Protein AF-A0A4U6WG27-F1 (afdb_monomer_lite)

InterPro domains:
  IPR046533 Domain of unknown function DUF6598 [PF20241] (4-135)

Sequence (136 aa):
MGLYRALAVSDSMYFEFHLKIKGDGDLDEDFSKGYLEHSGIRHLQQPTTQFLYNCLSTVELVYTPVPSAVEASFTVSILKGPSDFISKVTAWTSGNEENKIVLYNKEVAGYGGDGTVRGLVAVPVDEELVLRVCVF

Organism: Setaria viridis (NCBI:txid4556)

Secondary structure (DSSP, 8-state):
-----PPP-SSEEEEEEEEEE--SSS--EEEEEEEEEEETTS---S-EEEEEEETTEEEEEEE---TTEEEEEEEEE-SSS-GGGEEEEEEEETT-TTS-EEEEETTTS-S--SSEEEEEEEEETTS-EEEEEEE-

pLDDT: mean 79.49, std 11.93, range [33.84, 95.19]

Structure (mmCIF, N/CA/C/O backbone):
data_AF-A0A4U6WG27-F1
#
_entry.id   AF-A0A4U6WG27-F1
#
loop_
_atom_site.group_PDB
_atom_site.id
_atom_site.type_symbol
_atom_site.label_atom_id
_atom_site.label_alt_id
_atom_site.label_comp_id
_atom_site.label_asym_id
_atom_site.label_entity_id
_atom_site.label_seq_id
_atom_site.pdbx_PDB_ins_code
_atom_site.Cartn_x
_atom_site.Cartn_y
_atom_site.Cartn_z
_atom_site.occupancy
_atom_site.B_iso_or_equiv
_atom_site.auth_seq_id
_atom_site.auth_comp_id
_atom_site.auth_asym_id
_atom_site.auth_atom_id
_atom_site.pdbx_PDB_model_num
ATOM 1 N N . MET A 1 1 ? -17.189 9.977 -2.596 1.00 33.84 1 MET A N 1
ATOM 2 C CA . MET A 1 1 ? -16.499 9.252 -3.683 1.00 33.84 1 MET A CA 1
ATOM 3 C C . MET A 1 1 ? -15.083 9.792 -3.765 1.00 33.84 1 MET A C 1
ATOM 5 O O . MET A 1 1 ? -14.940 10.973 -4.045 1.00 33.84 1 MET A O 1
ATOM 9 N N . GLY A 1 2 ? -14.068 8.996 -3.423 1.00 37.44 2 GLY A N 1
ATOM 10 C CA . GLY A 1 2 ? -12.669 9.403 -3.588 1.00 37.44 2 GLY A CA 1
ATOM 11 C C . GLY A 1 2 ? -12.214 9.212 -5.035 1.00 37.44 2 GLY A C 1
ATOM 12 O O . GLY A 1 2 ? -12.671 8.280 -5.698 1.00 37.44 2 GLY A O 1
ATOM 13 N N . LEU A 1 3 ? -11.332 10.085 -5.532 1.00 35.91 3 LEU A N 1
ATOM 14 C CA . LEU A 1 3 ? -10.566 9.804 -6.745 1.00 35.91 3 LEU A CA 1
ATOM 15 C C . LEU A 1 3 ? -9.537 8.730 -6.403 1.00 35.91 3 LEU A C 1
ATOM 17 O O . LEU A 1 3 ? -8.463 9.016 -5.888 1.00 35.91 3 LEU A O 1
ATOM 21 N N . TYR A 1 4 ? -9.885 7.485 -6.674 1.00 47.84 4 TYR A N 1
ATOM 22 C CA . TYR A 1 4 ? -8.931 6.397 -6.651 1.00 47.84 4 TYR A CA 1
ATOM 23 C C . TYR A 1 4 ? -8.340 6.314 -8.061 1.00 47.84 4 TYR A C 1
ATOM 25 O O . TYR A 1 4 ? -9.023 5.908 -8.997 1.00 47.84 4 TYR A O 1
ATOM 33 N N . ARG A 1 5 ? -7.118 6.808 -8.237 1.00 53.84 5 ARG A N 1
ATOM 34 C CA . ARG A 1 5 ? -6.331 6.607 -9.456 1.00 53.84 5 ARG A CA 1
ATOM 35 C C . ARG A 1 5 ? -4.933 6.209 -9.028 1.00 53.84 5 ARG A C 1
ATOM 37 O O . ARG A 1 5 ? -4.376 6.850 -8.134 1.00 53.84 5 ARG A O 1
ATOM 44 N N . ALA A 1 6 ? -4.380 5.170 -9.641 1.00 59.78 6 ALA A N 1
ATOM 45 C CA . ALA A 1 6 ? -2.955 4.897 -9.505 1.00 59.78 6 ALA A CA 1
ATOM 46 C C . ALA A 1 6 ? -2.159 6.119 -10.007 1.00 59.78 6 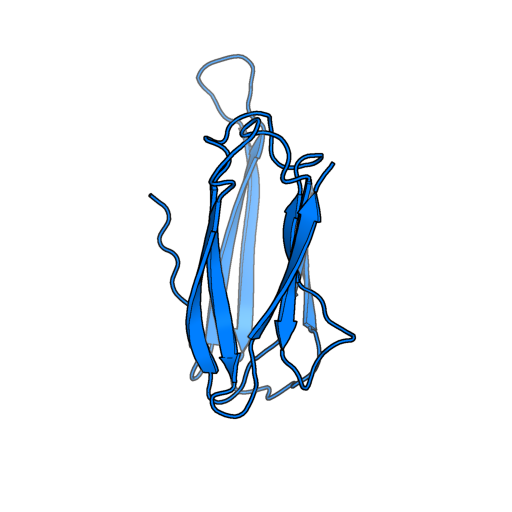ALA A C 1
ATOM 48 O O . ALA A 1 6 ? -2.492 6.724 -11.028 1.00 59.78 6 ALA A O 1
ATOM 49 N N . LEU A 1 7 ? -1.133 6.519 -9.257 1.00 70.69 7 LEU A N 1
ATOM 50 C CA . LEU A 1 7 ? -0.298 7.671 -9.585 1.00 70.69 7 LEU A CA 1
ATOM 51 C C . LEU A 1 7 ? 0.831 7.223 -10.520 1.00 70.69 7 LEU A C 1
ATOM 53 O O . LEU A 1 7 ? 1.658 6.401 -10.139 1.00 70.69 7 LEU A O 1
ATOM 57 N N . ALA A 1 8 ? 0.861 7.763 -11.739 1.00 72.69 8 ALA A N 1
ATOM 58 C CA . ALA A 1 8 ? 1.950 7.561 -12.693 1.00 72.69 8 ALA A CA 1
ATOM 59 C C . ALA A 1 8 ? 2.828 8.818 -12.745 1.00 72.69 8 ALA A C 1
ATOM 61 O O . ALA A 1 8 ? 2.310 9.931 -12.852 1.00 72.69 8 ALA A O 1
ATOM 62 N N . VAL A 1 9 ? 4.150 8.646 -12.672 1.00 73.38 9 VAL A N 1
ATOM 63 C CA . VAL A 1 9 ? 5.118 9.752 -12.617 1.00 73.38 9 VAL A CA 1
ATOM 64 C C . VAL A 1 9 ? 6.171 9.559 -13.699 1.00 73.38 9 VAL A C 1
ATOM 66 O O . VAL A 1 9 ? 6.832 8.527 -13.736 1.00 73.38 9 VAL A O 1
ATOM 69 N N . SER A 1 10 ? 6.327 10.554 -14.574 1.00 71.06 10 SER A N 1
ATOM 70 C CA . SER A 1 10 ? 7.383 10.582 -15.596 1.00 71.06 10 SER A CA 1
ATOM 71 C C . SER A 1 10 ? 8.581 11.455 -15.212 1.00 71.06 10 SER A C 1
ATOM 73 O O . SER A 1 10 ? 9.661 11.259 -15.753 1.00 71.06 10 SER A O 1
ATOM 75 N N . ASP A 1 11 ? 8.386 12.424 -14.313 1.00 77.94 11 ASP A N 1
ATOM 76 C CA . ASP A 1 11 ? 9.416 13.373 -13.875 1.00 77.94 11 ASP A CA 1
ATOM 77 C C . ASP A 1 11 ? 9.289 13.617 -12.362 1.00 77.94 11 ASP A C 1
ATOM 79 O O . ASP A 1 11 ? 9.592 12.709 -11.592 1.00 77.94 11 ASP A O 1
ATOM 83 N N . SER A 1 12 ? 8.749 14.750 -11.911 1.00 81.25 12 SER A N 1
ATOM 84 C CA . SER A 1 12 ? 8.449 14.998 -10.495 1.00 81.25 12 SER A CA 1
ATOM 85 C C . SER A 1 12 ? 6.950 14.933 -10.195 1.00 81.25 12 SER A C 1
ATOM 87 O O . SER A 1 12 ? 6.108 15.370 -10.980 1.00 81.25 12 SER A O 1
ATOM 89 N N . MET A 1 13 ? 6.614 14.409 -9.021 1.00 82.12 13 MET A N 1
ATOM 90 C CA . MET A 1 13 ? 5.287 14.432 -8.416 1.00 82.12 13 MET A CA 1
ATOM 91 C C . MET A 1 13 ? 5.361 15.149 -7.074 1.00 82.12 13 MET A C 1
ATOM 93 O O . MET A 1 13 ? 6.235 14.857 -6.266 1.00 82.12 13 MET A O 1
ATOM 97 N N . TYR A 1 14 ? 4.427 16.060 -6.822 1.00 83.25 14 TYR A N 1
ATOM 98 C CA . TYR A 1 14 ? 4.353 16.798 -5.565 1.00 83.25 14 TYR A CA 1
ATOM 99 C C . TYR A 1 14 ? 3.146 16.319 -4.765 1.00 83.25 14 TYR A C 1
ATOM 101 O O . TYR A 1 14 ? 2.012 16.377 -5.239 1.00 83.25 14 TYR A O 1
ATOM 109 N N . PHE A 1 15 ? 3.397 15.846 -3.552 1.00 80.12 15 PHE A N 1
ATOM 110 C CA . PHE A 1 15 ? 2.367 15.518 -2.579 1.00 80.12 15 PHE A CA 1
ATOM 111 C C . PHE A 1 15 ? 2.189 16.714 -1.657 1.00 80.12 15 PHE A C 1
ATOM 113 O O . PHE A 1 15 ? 3.113 17.055 -0.928 1.00 80.12 15 PHE A O 1
ATOM 120 N N . GLU A 1 16 ? 1.027 17.358 -1.697 1.00 86.69 16 GLU A N 1
ATOM 121 C CA . GLU A 1 16 ? 0.663 18.407 -0.746 1.00 86.69 16 GLU A CA 1
ATOM 122 C C . GLU A 1 16 ? -0.172 17.802 0.384 1.00 86.69 16 GLU A C 1
ATOM 124 O O . GLU A 1 16 ? -1.111 17.040 0.146 1.00 86.69 16 GLU A O 1
ATOM 129 N N . PHE A 1 17 ? 0.169 18.145 1.622 1.00 80.31 17 PHE A N 1
ATOM 130 C CA . PHE A 1 17 ? -0.533 17.682 2.811 1.00 80.31 17 PHE A CA 1
ATOM 131 C C . PHE A 1 17 ? -1.069 18.885 3.561 1.00 80.31 17 PHE A C 1
ATOM 133 O O . PHE A 1 17 ? -0.348 19.854 3.808 1.00 80.31 17 PHE A O 1
ATOM 140 N N . HIS A 1 18 ? -2.325 18.781 3.977 1.00 85.31 18 HIS A N 1
ATOM 141 C CA . HIS A 1 18 ? -2.979 19.756 4.832 1.00 85.31 18 HIS A CA 1
ATOM 142 C C . HIS A 1 18 ? -3.641 19.007 5.986 1.00 85.31 18 HIS A C 1
ATOM 144 O O . HIS A 1 18 ? -4.769 18.531 5.877 1.00 85.31 18 HIS A O 1
ATOM 150 N N . LEU A 1 19 ? -2.909 18.867 7.091 1.00 83.00 19 LEU A N 1
ATOM 151 C CA . LEU A 1 19 ? -3.444 18.316 8.329 1.00 83.00 19 LEU A CA 1
ATOM 152 C C . LEU A 1 19 ? -4.206 19.403 9.081 1.00 83.00 19 LEU A C 1
ATOM 154 O O . LEU A 1 19 ? -3.701 20.511 9.283 1.00 83.00 19 LEU A O 1
ATOM 158 N N . LYS A 1 20 ? -5.397 19.043 9.549 1.00 85.00 20 LYS A N 1
ATOM 159 C CA . LYS A 1 20 ? -6.228 19.871 10.417 1.00 85.00 20 LYS A CA 1
ATOM 160 C C . LYS A 1 20 ? -6.619 19.095 11.664 1.00 85.00 20 LYS A C 1
ATOM 162 O O . LYS A 1 20 ? -6.856 17.888 11.583 1.00 85.00 20 LYS A O 1
ATOM 167 N N . ILE A 1 21 ? -6.696 19.785 12.795 1.00 81.81 21 ILE A N 1
ATOM 168 C CA . ILE A 1 21 ? -7.319 19.253 14.005 1.00 81.81 21 ILE A CA 1
ATOM 169 C C . ILE A 1 21 ? -8.771 19.703 14.000 1.00 81.81 21 ILE A C 1
ATOM 171 O O . ILE A 1 21 ? -9.073 20.886 13.846 1.00 81.81 21 ILE A O 1
ATOM 175 N N . LYS A 1 22 ? -9.669 18.738 14.178 1.00 81.62 22 LYS A N 1
ATOM 176 C CA . LYS A 1 22 ? -11.088 19.023 14.318 1.00 81.62 22 LYS A CA 1
ATOM 177 C C . LYS A 1 22 ? -11.333 19.673 15.681 1.00 81.62 22 LYS A C 1
ATOM 179 O O . LYS A 1 22 ? -11.110 19.028 16.707 1.00 81.62 22 LYS A O 1
ATOM 184 N N . GLY A 1 23 ? -11.745 20.937 15.676 1.00 76.44 23 GLY A N 1
ATOM 185 C CA . GLY A 1 23 ? -12.127 21.674 16.879 1.00 76.44 23 GLY A CA 1
ATOM 186 C C . GLY A 1 23 ? -13.535 21.316 17.364 1.00 76.44 23 GLY A C 1
ATOM 187 O O . GLY A 1 23 ? -14.299 20.641 16.670 1.00 76.44 23 GLY A O 1
ATOM 188 N N . ASP A 1 24 ? -13.889 21.783 18.562 1.00 74.75 24 ASP A N 1
ATOM 189 C CA . ASP A 1 24 ? -15.265 21.720 19.063 1.00 74.75 24 ASP A CA 1
ATOM 190 C C . ASP A 1 24 ? -16.070 22.878 18.437 1.00 74.75 24 ASP A C 1
ATOM 192 O O . ASP A 1 24 ? -16.045 24.009 18.924 1.00 74.75 24 ASP A O 1
ATOM 196 N N . GLY A 1 25 ? -16.685 22.632 17.273 1.00 71.81 25 GLY A N 1
ATOM 197 C CA . GLY A 1 25 ? -17.447 23.623 16.497 1.00 71.81 25 GLY A CA 1
ATOM 198 C C . GLY A 1 25 ? -17.208 23.548 14.980 1.00 71.81 25 GLY A C 1
ATOM 199 O O . GLY A 1 25 ? -16.791 22.516 14.463 1.00 71.81 25 GLY A O 1
ATOM 200 N N . ASP A 1 26 ? -17.473 24.653 14.269 1.00 66.19 26 ASP A N 1
ATOM 201 C CA . ASP A 1 26 ? -17.330 24.775 12.799 1.00 66.19 26 ASP A CA 1
ATOM 202 C C . ASP A 1 26 ? -15.925 25.216 12.333 1.00 66.19 26 ASP A C 1
ATOM 204 O O . ASP A 1 26 ? -15.683 25.387 11.136 1.00 66.19 26 ASP A O 1
ATOM 208 N N . LEU A 1 27 ? -14.987 25.438 13.258 1.00 73.06 27 LEU A N 1
ATOM 209 C CA . LEU A 1 27 ? -13.635 25.898 12.942 1.00 73.06 27 LEU A CA 1
ATOM 210 C C . LEU A 1 27 ? -12.634 24.755 13.123 1.00 73.06 27 LEU A C 1
ATOM 212 O O . LEU A 1 27 ? -12.180 24.478 14.231 1.00 73.06 27 LEU A O 1
ATOM 216 N N . ASP A 1 28 ? -12.283 24.104 12.014 1.00 80.94 28 ASP A N 1
ATOM 217 C CA . ASP A 1 28 ? -11.109 23.235 11.957 1.00 80.94 28 ASP A CA 1
ATOM 218 C C . ASP A 1 28 ? -9.841 24.094 12.045 1.00 80.94 28 ASP A C 1
ATOM 220 O O . ASP A 1 28 ? -9.668 25.042 11.270 1.00 80.94 28 ASP A O 1
ATOM 224 N N . GLU A 1 29 ? -8.931 23.743 12.950 1.00 81.06 29 GLU A N 1
ATOM 225 C CA . GLU A 1 29 ? -7.648 24.430 13.078 1.00 81.06 29 GLU A CA 1
ATOM 226 C C . GLU A 1 29 ? -6.612 23.817 12.134 1.00 81.06 29 GLU A C 1
ATOM 228 O O . GLU A 1 29 ? -6.443 22.595 12.059 1.00 81.06 29 GLU A O 1
ATOM 233 N N . ASP A 1 30 ? -5.888 24.677 11.417 1.00 82.69 30 ASP A N 1
ATOM 234 C CA . ASP A 1 30 ? -4.764 24.260 10.586 1.00 82.69 30 ASP A CA 1
ATOM 235 C C . ASP A 1 30 ? -3.627 23.757 11.485 1.00 82.69 30 ASP A C 1
ATOM 237 O O . ASP A 1 30 ? -3.028 24.522 12.238 1.00 82.69 30 ASP A O 1
ATOM 241 N N . PHE A 1 31 ? -3.310 22.466 11.385 1.00 80.25 31 PHE A N 1
ATOM 242 C CA . PHE A 1 31 ? -2.274 21.835 12.201 1.00 80.25 31 PHE A CA 1
ATOM 243 C C . PHE A 1 31 ? -0.932 21.796 11.479 1.00 80.25 31 PHE A C 1
ATOM 245 O O . PHE A 1 31 ? 0.102 22.157 12.036 1.00 80.25 31 PHE A O 1
ATOM 252 N N . SER A 1 32 ? -0.938 21.378 10.215 1.00 80.12 32 SER A N 1
ATOM 253 C CA . SER A 1 32 ? 0.262 21.380 9.391 1.00 80.12 32 SER A CA 1
ATOM 254 C C . SER A 1 32 ? -0.067 21.504 7.910 1.00 80.12 32 SER A C 1
ATOM 256 O O . SER A 1 32 ? -1.036 20.922 7.420 1.00 80.12 32 SER A O 1
ATOM 258 N N . LYS A 1 33 ? 0.783 22.242 7.194 1.00 85.56 33 LYS A N 1
ATOM 259 C CA . LYS A 1 33 ? 0.824 22.270 5.735 1.00 85.56 33 LYS A CA 1
ATOM 260 C C . LYS A 1 33 ? 2.243 22.030 5.260 1.00 85.56 33 LYS A C 1
ATOM 262 O O . LYS A 1 33 ? 3.197 22.528 5.857 1.00 85.56 33 LYS A O 1
ATOM 267 N N . GLY A 1 34 ? 2.375 21.330 4.148 1.00 83.50 34 GLY A N 1
ATOM 268 C CA . GLY A 1 34 ? 3.634 21.244 3.429 1.00 83.50 34 GLY A CA 1
ATOM 269 C C . GLY A 1 34 ? 3.490 20.438 2.156 1.00 83.50 34 GLY A C 1
ATOM 270 O O . GLY A 1 34 ? 2.429 19.880 1.879 1.00 83.50 34 GLY A O 1
ATOM 271 N N . TYR A 1 35 ? 4.569 20.384 1.388 1.00 85.19 35 TYR A N 1
ATOM 272 C CA . TYR A 1 35 ? 4.640 19.583 0.179 1.00 85.19 35 TYR A CA 1
ATOM 273 C C . TYR A 1 35 ? 5.898 18.721 0.182 1.00 85.19 35 TYR A C 1
ATOM 275 O O . TYR A 1 35 ? 6.903 19.062 0.807 1.00 85.19 35 TYR A O 1
ATOM 283 N N . LEU A 1 36 ? 5.829 17.600 -0.522 1.00 83.62 36 LEU A N 1
ATOM 284 C CA . LEU A 1 36 ? 6.910 16.642 -0.672 1.00 83.62 36 LEU A CA 1
ATOM 285 C C . LEU A 1 36 ? 7.073 16.296 -2.145 1.00 83.62 36 LEU A C 1
ATOM 287 O O . LEU A 1 36 ? 6.116 15.902 -2.808 1.00 83.62 36 LEU A O 1
ATOM 291 N N . GLU A 1 37 ? 8.289 16.454 -2.652 1.00 84.31 37 GLU A N 1
ATOM 292 C CA . GLU A 1 37 ? 8.627 16.114 -4.026 1.00 84.31 37 GLU A CA 1
ATOM 293 C C . GLU A 1 37 ? 9.113 14.665 -4.118 1.00 84.31 37 GLU A C 1
ATOM 295 O O . GLU A 1 37 ? 10.091 14.261 -3.489 1.00 84.31 37 GLU A O 1
ATOM 300 N N . HIS A 1 38 ? 8.454 13.885 -4.962 1.00 78.75 38 HIS A N 1
ATOM 301 C CA . HIS A 1 38 ? 8.916 12.591 -5.421 1.00 78.75 38 HIS A CA 1
ATOM 302 C C . HIS A 1 38 ? 9.403 12.702 -6.867 1.00 78.75 38 HIS A C 1
ATOM 304 O O . HIS A 1 38 ? 8.611 12.923 -7.778 1.00 78.75 38 HIS A O 1
ATOM 310 N N . SER A 1 39 ? 10.700 12.497 -7.087 1.00 77.00 39 SER A N 1
ATOM 311 C CA . SER A 1 39 ? 11.254 12.360 -8.436 1.00 77.00 39 SER A CA 1
ATOM 312 C C . SER A 1 39 ? 11.147 10.907 -8.911 1.00 77.00 39 SER A C 1
ATOM 314 O O . SER A 1 39 ? 11.805 10.019 -8.363 1.00 77.00 39 SER A O 1
ATOM 316 N N . GLY A 1 40 ? 10.359 10.680 -9.961 1.00 69.06 40 GLY A N 1
ATOM 317 C CA . GLY A 1 40 ? 10.204 9.402 -10.660 1.00 69.06 40 GLY A CA 1
ATOM 318 C C . GLY A 1 40 ? 11.419 8.996 -11.503 1.00 69.06 40 GLY A C 1
ATOM 319 O O . GLY A 1 40 ? 11.516 7.842 -11.914 1.00 69.06 40 GLY A O 1
ATOM 320 N N . ILE A 1 41 ? 12.387 9.901 -11.707 1.00 66.19 41 ILE A N 1
ATOM 321 C CA . ILE A 1 41 ? 13.676 9.601 -12.363 1.00 66.19 41 ILE A CA 1
ATOM 322 C C . ILE A 1 41 ? 14.524 8.654 -11.492 1.00 66.19 41 ILE A C 1
ATOM 324 O O . ILE A 1 41 ? 15.368 7.905 -11.988 1.00 66.19 41 ILE A O 1
ATOM 328 N N . ARG A 1 42 ? 14.296 8.643 -10.173 1.00 61.28 42 ARG A N 1
ATOM 329 C CA . ARG A 1 42 ? 14.963 7.715 -9.256 1.00 61.28 42 ARG A CA 1
ATOM 330 C C . ARG A 1 42 ? 14.217 6.381 -9.262 1.00 61.28 42 ARG A C 1
ATOM 332 O O . ARG A 1 42 ? 13.304 6.170 -8.470 1.00 61.28 42 ARG A O 1
ATOM 339 N N . HIS A 1 43 ? 14.619 5.474 -10.151 1.00 55.97 43 HIS A N 1
ATOM 340 C CA . HIS A 1 43 ? 14.117 4.097 -10.199 1.00 55.97 43 HIS A CA 1
ATOM 341 C C . HIS A 1 43 ? 14.561 3.302 -8.962 1.00 55.97 43 HIS A C 1
ATOM 343 O O . HIS A 1 43 ? 15.525 2.539 -9.005 1.00 55.97 43 HIS A O 1
ATOM 349 N N . LEU A 1 44 ? 13.875 3.484 -7.839 1.00 62.34 44 LEU A N 1
ATOM 350 C CA . LEU A 1 44 ? 14.054 2.649 -6.660 1.00 62.34 44 LEU A CA 1
ATOM 351 C C . LEU A 1 44 ? 12.900 1.650 -6.624 1.00 62.34 44 LEU A C 1
ATOM 353 O O . LEU A 1 44 ? 11.783 2.003 -6.283 1.00 62.34 44 LEU A O 1
ATOM 357 N N . GLN A 1 45 ? 13.171 0.389 -6.963 1.00 63.44 45 GLN A N 1
ATOM 358 C CA . GLN A 1 45 ? 12.224 -0.727 -6.781 1.00 63.44 45 GLN A CA 1
ATOM 359 C C . GLN A 1 45 ? 12.022 -1.096 -5.298 1.00 63.44 45 GLN A C 1
ATOM 361 O O . GLN A 1 45 ? 11.401 -2.102 -4.976 1.00 63.44 45 GLN A O 1
ATOM 366 N N . GLN A 1 46 ? 12.590 -0.307 -4.385 1.00 70.62 46 GLN A N 1
ATOM 367 C CA . GLN A 1 46 ? 12.530 -0.539 -2.953 1.00 70.62 46 GLN A CA 1
ATOM 368 C C . GLN A 1 46 ? 11.470 0.366 -2.316 1.00 70.62 46 GLN A C 1
ATOM 370 O O . GLN A 1 46 ? 11.280 1.504 -2.769 1.00 70.62 46 GLN A O 1
ATOM 375 N N . PRO A 1 47 ? 10.821 -0.103 -1.237 1.00 76.44 47 PRO A N 1
ATOM 376 C CA . PRO A 1 47 ? 10.010 0.750 -0.386 1.00 76.44 47 PRO A CA 1
ATOM 377 C C . PRO A 1 47 ? 10.801 1.994 -0.005 1.00 76.44 47 PRO A C 1
ATOM 379 O O . PRO A 1 47 ? 11.930 1.919 0.482 1.00 76.44 47 PRO A O 1
ATOM 382 N N . THR A 1 48 ? 10.213 3.148 -0.271 1.00 79.12 48 THR A N 1
ATOM 383 C CA . THR A 1 48 ? 10.790 4.439 0.055 1.00 79.12 48 THR A CA 1
ATOM 384 C C . THR A 1 48 ? 9.958 5.069 1.153 1.00 79.12 48 THR A C 1
ATOM 386 O O . THR A 1 48 ? 8.738 5.194 1.037 1.00 79.12 48 THR A O 1
ATOM 389 N N . THR A 1 49 ? 10.649 5.499 2.201 1.00 84.38 49 THR A N 1
ATOM 390 C CA . THR A 1 49 ? 10.081 6.327 3.255 1.00 84.38 49 THR A CA 1
ATOM 391 C C . THR A 1 49 ? 10.582 7.746 3.069 1.00 84.38 49 THR A C 1
ATOM 393 O O . THR A 1 49 ? 11.790 7.981 2.995 1.00 84.38 49 THR A O 1
ATOM 396 N N . GLN A 1 50 ? 9.661 8.699 3.004 1.00 82.38 50 GLN A N 1
ATOM 397 C CA . GLN A 1 50 ? 9.989 10.113 3.064 1.00 82.38 50 GLN A CA 1
ATOM 398 C C . GLN A 1 50 ? 9.304 10.772 4.257 1.00 82.38 50 GLN A C 1
ATOM 400 O O . GLN A 1 50 ? 8.193 10.406 4.632 1.00 82.38 50 GLN A O 1
ATOM 405 N N . PHE A 1 51 ? 9.971 11.766 4.835 1.00 84.38 51 PHE A N 1
ATOM 406 C CA . PHE A 1 51 ? 9.476 12.491 5.996 1.00 84.38 51 PHE A CA 1
ATOM 407 C C . PHE A 1 51 ? 9.263 13.954 5.646 1.00 84.38 51 PHE A C 1
ATOM 409 O O . PHE A 1 51 ? 10.155 14.615 5.112 1.00 84.38 51 PHE A O 1
ATOM 416 N N . LEU A 1 52 ? 8.098 14.471 6.013 1.00 79.75 52 LEU A N 1
ATOM 417 C CA . LEU A 1 52 ? 7.833 15.896 6.042 1.00 79.75 52 LEU A CA 1
ATOM 418 C C . LEU A 1 52 ? 7.863 16.361 7.496 1.00 79.75 52 LEU A C 1
ATOM 420 O O . LEU A 1 52 ? 6.917 16.140 8.258 1.00 79.75 52 LEU A O 1
ATOM 424 N N . TYR A 1 53 ? 8.956 17.026 7.856 1.00 79.50 53 TYR A N 1
ATOM 425 C CA . TYR A 1 53 ? 9.109 17.684 9.146 1.00 79.50 53 TYR A CA 1
ATOM 426 C C . TYR A 1 53 ? 8.520 19.089 9.070 1.00 79.50 53 TYR A C 1
ATOM 428 O O . TYR A 1 53 ? 8.944 19.913 8.261 1.00 79.50 53 TYR A O 1
ATOM 436 N N . ASN A 1 54 ? 7.547 19.374 9.920 1.00 72.88 54 ASN A N 1
ATOM 437 C CA . ASN A 1 54 ? 6.985 20.707 10.099 1.00 72.88 54 ASN A CA 1
ATOM 438 C C . ASN A 1 54 ? 6.918 21.011 11.605 1.00 72.88 54 ASN A C 1
ATOM 440 O O . ASN A 1 54 ? 7.107 20.121 12.432 1.00 72.88 54 ASN A O 1
ATOM 444 N N . CYS A 1 55 ? 6.698 22.274 11.979 1.00 65.06 55 CYS A N 1
ATOM 445 C CA . CYS A 1 55 ? 6.867 22.718 13.369 1.00 65.06 55 CYS A CA 1
ATOM 446 C C . CYS A 1 55 ? 5.985 21.975 14.392 1.00 65.06 55 CYS A C 1
ATOM 448 O O . CYS A 1 55 ? 6.313 21.987 15.575 1.00 65.06 55 CYS A O 1
ATOM 450 N N . LEU A 1 56 ? 4.878 21.360 13.956 1.00 74.12 56 LEU A N 1
ATOM 451 C CA . LEU A 1 56 ? 3.866 20.760 14.834 1.00 74.12 56 LEU A CA 1
ATOM 452 C C . LEU A 1 56 ? 3.649 19.256 14.597 1.00 74.12 56 LEU A C 1
ATOM 454 O O . LEU A 1 56 ? 2.967 18.610 15.388 1.00 74.12 56 LEU A O 1
ATOM 458 N N . SER A 1 57 ? 4.221 18.670 13.541 1.00 74.50 57 SER A N 1
ATOM 459 C CA . SER A 1 57 ? 4.037 17.256 13.206 1.00 74.50 57 SER A CA 1
ATOM 460 C C . SER A 1 57 ? 5.156 16.701 12.328 1.00 74.50 57 SER A C 1
ATOM 462 O O . SER A 1 57 ? 5.897 17.422 11.660 1.00 74.50 57 SER A O 1
ATOM 464 N N . THR A 1 58 ? 5.254 15.377 12.299 1.00 83.12 58 THR A N 1
ATOM 465 C CA . THR A 1 58 ? 6.024 14.658 11.284 1.00 83.12 58 THR A CA 1
ATOM 466 C C . THR A 1 58 ? 5.056 13.786 10.508 1.00 83.12 58 THR A C 1
ATOM 468 O O . THR A 1 58 ? 4.353 12.971 11.103 1.00 83.12 58 THR A O 1
ATOM 471 N N . VAL A 1 59 ? 5.001 13.979 9.193 1.00 81.25 59 VAL A N 1
ATOM 472 C CA . VAL A 1 59 ? 4.246 13.101 8.295 1.00 81.25 59 VAL A CA 1
ATOM 473 C C . VAL A 1 59 ? 5.232 12.144 7.646 1.00 81.25 59 VAL A C 1
ATOM 475 O O . VAL A 1 59 ? 6.207 12.578 7.033 1.00 81.25 59 VAL A O 1
ATOM 478 N N . GLU A 1 60 ? 4.975 10.851 7.796 1.00 85.50 60 GLU A N 1
ATOM 479 C CA . GLU A 1 60 ? 5.716 9.787 7.128 1.00 85.50 60 GLU A CA 1
ATOM 480 C C . GLU A 1 60 ? 4.933 9.331 5.892 1.00 85.50 60 GLU A C 1
ATOM 482 O O . GLU A 1 60 ? 3.786 8.892 5.995 1.00 85.50 60 GLU A O 1
ATOM 487 N N . LEU A 1 61 ? 5.549 9.442 4.717 1.00 80.62 61 LEU A N 1
ATOM 488 C CA . LEU A 1 61 ? 5.034 8.891 3.472 1.00 80.62 61 LEU A CA 1
ATOM 489 C C . LEU A 1 61 ? 5.826 7.630 3.126 1.00 80.62 61 LEU A C 1
ATOM 491 O O . LEU A 1 61 ? 6.991 7.715 2.738 1.00 80.62 61 LEU A O 1
ATOM 495 N N . VAL A 1 62 ? 5.172 6.473 3.224 1.00 81.19 62 VAL A N 1
ATOM 496 C CA . VAL A 1 62 ? 5.726 5.175 2.815 1.00 81.19 62 VAL A CA 1
ATOM 497 C C . VAL A 1 62 ? 5.072 4.749 1.506 1.00 81.19 62 VAL A C 1
ATOM 499 O O . VAL A 1 62 ? 3.849 4.636 1.428 1.00 81.19 62 VAL A O 1
ATOM 502 N N . TYR A 1 63 ? 5.871 4.507 0.470 1.00 78.44 63 TYR A N 1
ATOM 503 C CA . TYR A 1 63 ? 5.381 4.043 -0.830 1.00 78.44 63 TYR A CA 1
ATOM 504 C C . TYR A 1 63 ? 6.398 3.125 -1.511 1.00 78.44 63 TYR A C 1
ATOM 506 O O . TYR A 1 63 ? 7.590 3.179 -1.225 1.00 78.44 63 TYR A O 1
ATOM 514 N N . THR A 1 64 ? 5.936 2.283 -2.434 1.00 79.00 64 THR A N 1
ATOM 515 C CA . THR A 1 64 ? 6.803 1.442 -3.276 1.00 79.00 64 THR A CA 1
ATOM 516 C C . THR A 1 64 ? 6.550 1.792 -4.740 1.00 79.00 64 THR A C 1
ATOM 518 O O . THR A 1 64 ? 5.409 1.657 -5.187 1.00 79.00 64 THR 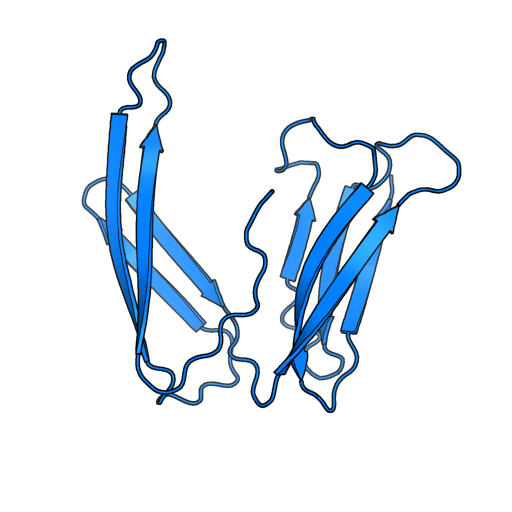A O 1
ATOM 521 N N . PRO A 1 65 ? 7.559 2.260 -5.495 1.00 79.19 65 PRO A N 1
ATOM 522 C CA . PRO A 1 65 ? 7.432 2.452 -6.935 1.00 79.19 65 PRO A CA 1
ATOM 523 C C . PRO A 1 65 ? 7.166 1.125 -7.646 1.00 79.19 65 PRO A C 1
ATOM 525 O O . PRO A 1 65 ? 7.901 0.157 -7.461 1.00 79.19 65 PRO A O 1
ATOM 528 N N . VAL A 1 66 ? 6.130 1.095 -8.483 1.00 80.75 66 VAL A N 1
ATOM 529 C CA . VAL A 1 66 ? 5.740 -0.094 -9.245 1.00 80.75 66 VAL A CA 1
ATOM 530 C C . VAL A 1 66 ? 6.004 0.177 -10.731 1.00 80.75 66 VAL A C 1
ATOM 532 O O . VAL A 1 66 ? 5.289 0.984 -11.332 1.00 80.75 66 VAL A O 1
ATOM 535 N N . PRO A 1 67 ? 7.049 -0.415 -11.337 1.00 78.56 67 PRO A N 1
ATOM 536 C CA . PRO A 1 67 ? 7.343 -0.209 -12.751 1.00 78.56 67 PRO A CA 1
ATOM 537 C C . PRO A 1 67 ? 6.271 -0.872 -13.616 1.00 78.56 67 PRO A C 1
ATOM 539 O O . PRO A 1 67 ? 5.760 -1.930 -13.262 1.00 78.56 67 PRO A O 1
ATOM 542 N N . SER A 1 68 ? 5.955 -0.260 -14.763 1.00 84.12 68 SER A N 1
ATOM 543 C CA . SER A 1 68 ? 5.009 -0.822 -15.740 1.00 84.12 68 SER A CA 1
ATOM 544 C C . SER A 1 68 ? 3.716 -1.322 -15.084 1.00 84.12 68 SER A C 1
ATOM 546 O O . SER A 1 68 ? 3.302 -2.456 -15.306 1.00 84.12 68 SER A O 1
ATOM 548 N N . ALA A 1 69 ? 3.123 -0.500 -14.215 1.00 85.62 69 ALA A N 1
ATOM 549 C CA . ALA A 1 69 ? 1.974 -0.900 -13.422 1.00 85.62 69 ALA A CA 1
ATOM 550 C C . ALA A 1 69 ? 0.651 -0.724 -14.174 1.00 85.62 69 ALA A C 1
ATOM 552 O O . ALA A 1 69 ? 0.443 0.259 -14.889 1.00 85.62 69 ALA A O 1
ATOM 553 N N . VAL A 1 70 ? -0.276 -1.641 -13.924 1.00 87.94 70 VAL A N 1
ATOM 554 C CA . VAL A 1 70 ? -1.702 -1.477 -14.195 1.00 87.94 70 VAL A CA 1
ATOM 555 C C . VAL A 1 70 ? -2.445 -1.139 -12.911 1.00 87.94 70 VAL A C 1
ATOM 557 O O . VAL A 1 70 ? -2.027 -1.469 -11.799 1.00 87.94 70 VAL A O 1
ATOM 560 N N . GLU A 1 71 ? -3.578 -0.472 -13.077 1.00 89.81 71 GLU A N 1
ATOM 561 C CA . GLU A 1 71 ? -4.513 -0.213 -11.997 1.00 89.81 71 GLU A CA 1
ATOM 562 C C . GLU A 1 71 ? -5.419 -1.441 -11.795 1.00 89.81 71 GLU A C 1
ATOM 564 O O . GLU A 1 71 ? -6.175 -1.817 -12.693 1.00 89.81 71 GLU A O 1
ATOM 569 N N . ALA A 1 72 ? -5.357 -2.062 -10.616 1.00 89.62 72 ALA A N 1
ATOM 570 C CA . ALA A 1 72 ? -6.208 -3.188 -10.246 1.00 89.62 72 ALA A CA 1
ATOM 571 C C . ALA A 1 72 ? -7.260 -2.758 -9.217 1.00 89.62 72 ALA A C 1
ATOM 573 O O . ALA A 1 72 ? -6.947 -2.415 -8.073 1.00 89.62 72 ALA A O 1
ATOM 574 N N . SER A 1 73 ? -8.529 -2.787 -9.629 1.00 90.31 73 SER A N 1
ATOM 575 C CA . SER A 1 73 ? -9.679 -2.530 -8.758 1.00 90.31 73 SER A CA 1
ATOM 576 C C . SER A 1 73 ? -10.118 -3.799 -8.049 1.00 90.31 73 SER A C 1
ATOM 578 O O . SER A 1 73 ? -10.247 -4.841 -8.693 1.00 90.31 73 SER A O 1
ATOM 580 N N . PHE A 1 74 ? -10.451 -3.708 -6.765 1.00 88.81 74 PHE A N 1
ATOM 581 C CA . PHE A 1 74 ? -11.011 -4.840 -6.036 1.00 88.81 74 PHE A CA 1
ATOM 582 C C . PHE A 1 74 ? -12.222 -4.441 -5.193 1.00 88.81 74 PHE A C 1
ATOM 584 O O . PHE A 1 74 ? -12.441 -3.281 -4.833 1.00 88.81 74 PHE A O 1
ATOM 591 N N . THR A 1 75 ? -13.035 -5.442 -4.875 1.00 91.19 75 THR A N 1
ATOM 592 C CA . THR A 1 75 ? -14.154 -5.335 -3.943 1.00 91.19 75 THR A CA 1
ATOM 593 C C . THR A 1 75 ? -14.239 -6.631 -3.149 1.00 91.19 75 THR A C 1
ATOM 595 O O . THR A 1 75 ? -14.403 -7.702 -3.727 1.00 91.19 75 THR A O 1
ATOM 598 N N . VAL A 1 76 ? -14.126 -6.532 -1.828 1.00 88.19 76 VAL A N 1
ATOM 599 C CA . VAL A 1 76 ? -14.338 -7.634 -0.887 1.00 88.19 76 VAL A CA 1
ATOM 600 C C . VAL A 1 76 ? -15.656 -7.375 -0.176 1.00 88.19 76 VAL A C 1
ATOM 602 O O . VAL A 1 76 ? -15.831 -6.316 0.417 1.00 88.19 76 VAL A O 1
ATOM 605 N N . SER A 1 77 ? -16.580 -8.327 -0.242 1.00 87.38 77 SER A N 1
ATOM 606 C CA . SER A 1 77 ? -17.874 -8.248 0.440 1.00 87.38 77 SER A CA 1
ATOM 607 C C . SER A 1 77 ? -18.233 -9.597 1.043 1.00 87.38 77 SER A C 1
ATOM 609 O O . SER A 1 77 ? -17.872 -10.648 0.505 1.00 87.38 77 SER A O 1
ATOM 611 N N . ILE A 1 78 ? -18.951 -9.566 2.160 1.00 83.50 78 ILE A N 1
ATOM 612 C CA . ILE A 1 78 ? -19.500 -10.769 2.778 1.00 83.50 78 ILE A CA 1
ATOM 613 C C . ILE A 1 78 ? -20.886 -11.009 2.197 1.00 83.50 78 ILE A C 1
ATOM 615 O O . ILE A 1 78 ? -21.825 -10.263 2.451 1.00 83.50 78 ILE A O 1
ATOM 619 N N . LEU A 1 79 ? -21.009 -12.067 1.396 1.00 84.31 79 LEU A N 1
ATOM 620 C CA . LEU A 1 79 ? -22.272 -12.410 0.736 1.00 84.31 79 LEU A CA 1
ATOM 621 C C . LEU A 1 79 ? -23.319 -12.949 1.720 1.00 84.31 79 LEU A C 1
ATOM 623 O O . LEU A 1 79 ? -24.518 -12.841 1.472 1.00 84.31 79 LEU A O 1
ATOM 627 N N . LYS A 1 80 ? -22.869 -13.581 2.812 1.00 81.12 80 LYS A N 1
ATOM 628 C CA . LYS A 1 80 ? -23.714 -14.162 3.860 1.00 81.12 80 LYS A CA 1
ATOM 629 C C . LYS A 1 80 ? -23.028 -14.032 5.212 1.00 81.12 80 LYS A C 1
ATOM 631 O O . LYS A 1 80 ? -21.887 -14.457 5.354 1.00 81.12 80 LYS A O 1
ATOM 636 N N . GLY A 1 81 ? -23.761 -13.525 6.195 1.00 73.44 81 GLY A N 1
ATOM 637 C CA . GLY A 1 81 ? -23.258 -13.277 7.543 1.00 73.44 81 GLY A CA 1
ATOM 638 C C . GLY A 1 81 ? -23.217 -11.782 7.867 1.00 73.44 81 GLY A C 1
ATOM 639 O O . GLY A 1 81 ? -23.577 -10.964 7.019 1.00 73.44 81 GLY A O 1
ATOM 640 N N . PRO A 1 82 ? -22.848 -11.420 9.101 1.00 73.75 82 PRO A N 1
ATOM 641 C CA . PRO A 1 82 ? -22.828 -10.025 9.517 1.00 73.75 82 PRO A CA 1
ATOM 642 C C . PRO A 1 82 ? -21.772 -9.220 8.749 1.00 73.75 82 PRO A C 1
ATOM 644 O O . PRO A 1 82 ? -20.688 -9.706 8.424 1.00 73.75 82 PRO A O 1
ATOM 647 N N . SER A 1 83 ? -22.116 -7.976 8.427 1.00 70.69 83 SER A N 1
ATOM 648 C CA . SER A 1 83 ? -21.316 -7.096 7.572 1.00 70.69 83 SER A CA 1
ATOM 649 C C . SER A 1 83 ? -20.001 -6.660 8.225 1.00 70.69 83 SER A C 1
ATOM 651 O O . SER A 1 83 ? -19.079 -6.229 7.550 1.00 70.69 83 SER A O 1
ATOM 653 N N . ASP A 1 84 ? -19.862 -6.785 9.537 1.00 73.88 84 ASP A N 1
ATOM 654 C CA . ASP A 1 84 ? -18.726 -6.263 10.290 1.00 73.88 84 ASP A CA 1
ATOM 655 C C . ASP A 1 84 ? -17.603 -7.292 10.529 1.00 73.88 84 ASP A C 1
ATOM 657 O O . ASP A 1 84 ? -16.704 -7.057 11.340 1.00 73.88 84 ASP A O 1
ATOM 661 N N . PHE A 1 85 ? -17.636 -8.416 9.814 1.00 82.56 85 PHE A N 1
ATOM 662 C CA . PHE A 1 85 ? -16.695 -9.528 9.975 1.00 82.56 85 PHE A CA 1
ATOM 663 C C . PHE A 1 85 ? -15.326 -9.268 9.353 1.00 82.56 85 PHE A C 1
ATOM 665 O O . PHE A 1 85 ? -14.341 -9.834 9.818 1.00 82.56 85 PHE A O 1
ATOM 672 N N . ILE A 1 86 ? -15.228 -8.427 8.317 1.00 86.81 86 ILE A N 1
ATOM 673 C CA . ILE A 1 86 ? -13.928 -8.095 7.724 1.00 86.81 86 ILE A CA 1
ATOM 674 C C . ILE A 1 86 ? -13.132 -7.291 8.753 1.00 86.81 86 ILE A C 1
ATOM 676 O O . ILE A 1 86 ? -13.524 -6.190 9.135 1.00 86.81 86 ILE A O 1
ATOM 680 N N . SER A 1 87 ? -12.005 -7.842 9.197 1.00 88.06 87 SER A N 1
ATOM 681 C CA . SER A 1 87 ? -11.127 -7.200 10.176 1.00 88.06 87 SER A CA 1
ATOM 682 C C . SER A 1 87 ? -10.022 -6.411 9.502 1.00 88.06 87 SER A C 1
ATOM 684 O O . SER A 1 87 ? -9.724 -5.277 9.879 1.00 88.06 87 SER A O 1
ATOM 686 N N . LYS A 1 88 ? -9.419 -7.012 8.476 1.00 90.94 88 LYS A N 1
ATOM 687 C CA . LYS A 1 88 ? -8.248 -6.477 7.799 1.00 90.94 88 LYS A CA 1
ATOM 688 C C . LYS A 1 88 ? -8.192 -6.986 6.368 1.00 90.94 88 LYS A C 1
ATOM 690 O O . LYS A 1 88 ? -8.407 -8.170 6.116 1.00 90.94 88 LYS A O 1
ATOM 695 N N . VAL A 1 89 ? -7.847 -6.100 5.444 1.00 91.38 89 VAL A N 1
ATOM 696 C CA . VAL A 1 89 ? -7.495 -6.466 4.071 1.00 91.38 89 VAL A CA 1
ATOM 697 C C . VAL A 1 89 ? -6.077 -5.989 3.824 1.00 91.38 89 VAL A C 1
ATOM 699 O O . VAL A 1 89 ? -5.784 -4.801 3.966 1.00 91.38 89 VAL A O 1
ATOM 702 N N . THR A 1 90 ? -5.192 -6.915 3.469 1.00 93.19 90 THR A N 1
ATOM 703 C CA . THR A 1 90 ? -3.833 -6.592 3.024 1.00 93.19 90 THR A CA 1
ATOM 704 C C . THR A 1 90 ? -3.616 -7.069 1.604 1.00 93.19 90 THR A C 1
ATOM 706 O O . THR A 1 90 ? -4.110 -8.139 1.245 1.00 93.19 90 THR A O 1
ATOM 709 N N . ALA A 1 91 ? -2.829 -6.323 0.843 1.00 92.56 91 ALA A N 1
ATOM 710 C CA . ALA A 1 91 ? -2.435 -6.679 -0.508 1.00 92.56 91 ALA A CA 1
ATOM 711 C C . ALA A 1 91 ? -0.921 -6.694 -0.667 1.00 92.56 91 ALA A C 1
ATOM 713 O O . ALA A 1 91 ? -0.209 -5.961 0.022 1.00 92.56 91 ALA A O 1
ATOM 714 N N . TRP A 1 92 ? -0.452 -7.521 -1.588 1.00 91.62 92 TRP A N 1
ATOM 715 C CA . TRP A 1 92 ? 0.911 -7.509 -2.102 1.00 91.62 92 TRP A CA 1
ATOM 716 C C . TRP A 1 92 ? 0.915 -8.076 -3.520 1.00 91.62 92 TRP A C 1
ATOM 718 O O . TRP A 1 92 ? -0.096 -8.610 -3.984 1.00 91.62 92 TRP A O 1
ATOM 728 N N . THR A 1 93 ? 2.041 -7.946 -4.207 1.00 91.12 93 THR A N 1
ATOM 729 C CA . THR A 1 93 ? 2.243 -8.539 -5.530 1.00 91.12 93 THR A CA 1
ATOM 730 C C . THR A 1 93 ? 3.093 -9.800 -5.402 1.00 91.12 93 THR A C 1
ATOM 732 O O . THR A 1 93 ? 3.850 -9.943 -4.438 1.00 91.12 93 THR A O 1
ATOM 735 N N . SER A 1 94 ? 2.948 -10.757 -6.318 1.00 91.19 94 SER A N 1
ATOM 736 C CA . SER A 1 94 ? 3.625 -12.062 -6.235 1.00 91.19 94 SER A CA 1
ATOM 737 C C . SER A 1 94 ? 5.153 -11.973 -6.122 1.00 91.19 94 SER A C 1
ATOM 739 O O . SER A 1 94 ? 5.761 -12.847 -5.508 1.00 91.19 94 SER A O 1
ATOM 741 N N . GLY A 1 95 ? 5.774 -10.925 -6.668 1.00 86.31 95 GLY A N 1
ATOM 742 C CA . GLY A 1 95 ? 7.210 -10.655 -6.564 1.00 86.31 95 GLY A CA 1
ATOM 743 C C . GLY A 1 95 ? 7.625 -9.878 -5.310 1.00 86.31 95 GLY A C 1
ATOM 744 O O . GLY A 1 95 ? 8.817 -9.664 -5.101 1.00 86.31 95 GLY A O 1
ATOM 745 N N . ASN A 1 96 ? 6.678 -9.462 -4.460 1.00 83.75 96 ASN A N 1
ATOM 746 C CA . ASN A 1 96 ? 6.928 -8.538 -3.354 1.00 83.75 96 ASN A CA 1
ATOM 747 C C . ASN A 1 96 ? 6.166 -8.904 -2.066 1.00 83.75 96 ASN A C 1
ATOM 749 O O . ASN A 1 96 ? 5.457 -8.083 -1.479 1.00 83.75 96 ASN A O 1
ATOM 753 N N . GLU A 1 97 ? 6.298 -10.152 -1.603 1.00 86.38 97 GLU A N 1
ATOM 754 C CA . GLU A 1 97 ? 5.606 -10.602 -0.388 1.00 86.38 97 GLU A CA 1
ATOM 755 C C . GLU A 1 97 ? 6.054 -9.847 0.877 1.00 86.38 97 GLU A C 1
ATOM 757 O O . GLU A 1 97 ? 5.262 -9.680 1.802 1.00 86.38 97 GLU A O 1
ATOM 762 N N . GLU A 1 98 ? 7.290 -9.359 0.939 1.00 85.44 98 GLU A N 1
ATOM 763 C CA . GLU A 1 98 ? 7.804 -8.680 2.135 1.00 85.44 98 GLU A CA 1
ATOM 764 C C . GLU A 1 98 ? 7.141 -7.311 2.375 1.00 85.44 98 GLU A C 1
ATOM 766 O O . GLU A 1 98 ? 7.023 -6.879 3.522 1.00 85.44 98 GLU A O 1
ATOM 771 N N . ASN A 1 99 ? 6.615 -6.663 1.328 1.00 82.44 99 ASN A N 1
ATOM 772 C CA . ASN A 1 99 ? 6.065 -5.307 1.400 1.00 82.44 99 ASN A CA 1
ATOM 773 C C . ASN A 1 99 ? 4.541 -5.291 1.244 1.0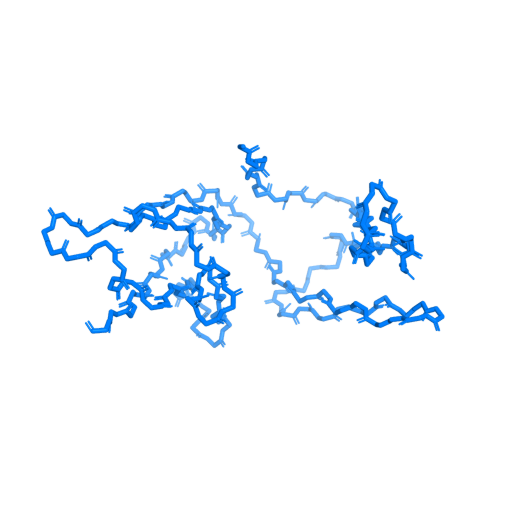0 82.44 99 ASN A C 1
ATOM 775 O O . ASN A 1 99 ? 3.981 -4.832 0.248 1.00 82.44 99 ASN A O 1
ATOM 779 N N . LYS A 1 100 ? 3.855 -5.797 2.272 1.00 88.38 100 LYS A N 1
ATOM 780 C CA . LYS A 1 100 ? 2.387 -5.868 2.319 1.00 88.38 100 LYS A CA 1
ATOM 781 C C . LYS A 1 100 ? 1.788 -4.502 2.650 1.00 88.38 100 LYS A C 1
ATOM 783 O O . LYS A 1 100 ? 2.121 -3.897 3.666 1.00 88.38 100 LYS A O 1
ATOM 788 N N . ILE A 1 101 ? 0.823 -4.062 1.850 1.00 86.75 101 ILE A N 1
ATOM 789 C CA . ILE A 1 101 ? 0.061 -2.834 2.087 1.00 86.75 101 ILE A CA 1
ATOM 790 C C . ILE A 1 101 ? -1.221 -3.186 2.836 1.00 86.75 101 ILE A C 1
ATOM 792 O O . ILE A 1 101 ? -1.951 -4.103 2.454 1.00 86.75 101 ILE A O 1
ATOM 796 N N . VAL A 1 102 ? -1.520 -2.450 3.906 1.00 89.38 102 VAL A N 1
ATOM 797 C CA . VAL A 1 102 ? -2.803 -2.548 4.612 1.00 89.38 102 VAL A CA 1
ATOM 798 C C . VAL A 1 102 ? -3.810 -1.641 3.912 1.00 89.38 102 VAL A C 1
ATOM 800 O O . VAL A 1 102 ? -3.702 -0.423 3.976 1.00 89.38 102 VAL A O 1
ATOM 803 N N . LEU A 1 103 ? -4.792 -2.241 3.245 1.00 88.06 103 LEU A N 1
ATOM 804 C CA . LEU A 1 103 ? -5.832 -1.527 2.498 1.00 88.06 103 LEU A CA 1
ATOM 805 C C . LEU A 1 103 ? -7.052 -1.209 3.362 1.00 88.06 103 LEU A C 1
ATOM 807 O O . LEU A 1 103 ? -7.788 -0.265 3.095 1.00 88.06 103 LEU A O 1
ATOM 811 N N . TYR A 1 104 ? -7.269 -2.016 4.397 1.00 88.19 104 TYR A N 1
ATOM 812 C CA . TYR A 1 104 ? -8.326 -1.823 5.376 1.00 88.19 104 TYR A CA 1
ATOM 813 C C . TYR A 1 104 ? -7.917 -2.438 6.712 1.00 88.19 104 TYR A C 1
ATOM 815 O O . TYR A 1 104 ? -7.347 -3.531 6.739 1.00 88.19 104 TYR A O 1
ATOM 823 N N . ASN A 1 105 ? -8.233 -1.753 7.810 1.00 88.19 105 ASN A N 1
ATOM 824 C CA . ASN A 1 105 ? -8.112 -2.264 9.171 1.00 88.19 105 ASN A CA 1
ATOM 825 C C . ASN A 1 105 ? -9.241 -1.677 10.032 1.00 88.19 105 ASN A C 1
ATOM 827 O O . ASN A 1 105 ? -9.274 -0.464 10.233 1.00 88.19 105 ASN A O 1
ATOM 831 N N . LYS A 1 106 ? -10.133 -2.530 10.550 1.00 83.88 106 LYS A N 1
ATOM 832 C CA . LYS A 1 106 ? -11.296 -2.149 11.372 1.00 83.88 106 LYS A CA 1
ATOM 833 C C . LYS A 1 106 ? -10.908 -1.419 12.664 1.00 83.88 106 LYS A C 1
ATOM 835 O O . LYS A 1 106 ? -11.679 -0.599 13.140 1.00 83.88 106 LYS A O 1
ATOM 840 N N . GLU A 1 107 ? -9.729 -1.682 13.228 1.00 83.00 107 GLU A N 1
ATOM 841 C CA . GLU A 1 107 ? -9.273 -1.015 14.462 1.00 83.00 107 GLU A CA 1
ATOM 842 C C . GLU A 1 107 ? -8.965 0.473 14.249 1.00 83.00 107 GLU A C 1
ATOM 844 O O . GLU A 1 107 ? -9.039 1.265 15.184 1.00 83.00 107 GLU A O 1
ATOM 849 N N . VAL A 1 108 ? -8.623 0.849 13.012 1.00 77.00 108 VAL A N 1
ATOM 850 C CA . VAL A 1 108 ? -8.206 2.209 12.637 1.00 77.00 108 VAL A CA 1
ATOM 851 C C . VAL A 1 108 ? -9.289 2.913 11.820 1.00 77.00 108 VAL A C 1
ATOM 853 O O . VAL A 1 108 ? -9.509 4.114 11.965 1.00 77.00 108 VAL A O 1
ATOM 856 N N . ALA A 1 109 ? -9.987 2.172 10.959 1.00 66.12 109 ALA A N 1
ATOM 857 C CA . ALA A 1 109 ? -11.130 2.667 10.214 1.00 66.12 109 ALA A CA 1
ATOM 858 C C . ALA A 1 109 ? -12.312 2.804 11.180 1.00 66.12 109 ALA A C 1
ATOM 860 O O . ALA A 1 109 ? -12.940 1.809 11.536 1.00 66.12 109 ALA A O 1
ATOM 861 N N . GLY A 1 110 ? -12.593 4.034 11.622 1.00 57.25 110 GLY A N 1
ATOM 862 C CA . GLY A 1 110 ? -13.745 4.339 12.470 1.00 57.25 110 GLY A CA 1
ATOM 863 C C . GLY A 1 110 ? -15.020 3.639 11.983 1.00 57.25 110 GLY A C 1
ATOM 864 O O . GLY A 1 110 ? -15.240 3.485 10.782 1.00 57.25 110 GLY A O 1
ATOM 865 N N . TYR A 1 111 ? -15.830 3.172 12.935 1.00 51.62 111 TYR A N 1
ATOM 866 C CA . TYR A 1 111 ? -17.017 2.344 12.703 1.00 51.62 111 TYR A CA 1
ATOM 867 C C . TYR A 1 111 ? -17.925 2.956 11.619 1.00 51.62 111 TYR A C 1
ATOM 869 O O . TYR A 1 111 ? -18.556 3.987 11.844 1.00 51.62 111 TYR A O 1
ATOM 877 N N . GLY A 1 112 ? -17.987 2.342 10.434 1.00 49.91 112 GLY A N 1
ATOM 878 C CA . GLY A 1 112 ? -18.777 2.890 9.330 1.00 49.91 112 GLY A CA 1
ATOM 879 C C . GLY A 1 112 ? -18.464 2.271 7.974 1.00 49.91 112 GLY A C 1
ATOM 880 O O . GLY A 1 112 ? -17.843 2.904 7.127 1.00 49.91 112 GLY A O 1
ATOM 881 N N . GLY A 1 113 ? -18.919 1.041 7.747 1.00 57.09 113 GLY A N 1
ATOM 882 C CA . GLY A 1 113 ? -18.923 0.430 6.420 1.00 57.09 113 GLY A CA 1
ATOM 883 C C . GLY A 1 113 ? -20.021 -0.621 6.310 1.00 57.09 113 GLY A C 1
ATOM 884 O O . GLY A 1 113 ? -20.298 -1.327 7.275 1.00 57.09 113 GLY A O 1
ATOM 885 N N . ASP A 1 114 ? -20.630 -0.742 5.132 1.00 63.94 114 ASP A N 1
ATOM 886 C CA . ASP A 1 114 ? -21.694 -1.703 4.787 1.00 63.94 114 ASP A CA 1
ATOM 887 C C . ASP A 1 114 ? -21.219 -3.175 4.717 1.00 63.94 114 ASP A C 1
ATOM 889 O O . ASP A 1 114 ? -21.902 -4.036 4.166 1.00 63.94 114 ASP A O 1
ATOM 893 N N . GLY A 1 115 ? -20.031 -3.468 5.250 1.00 71.81 115 GLY A N 1
ATOM 894 C CA . GLY A 1 115 ? -19.348 -4.753 5.111 1.00 71.81 115 GLY A CA 1
ATOM 895 C C . GLY A 1 115 ? -18.680 -4.997 3.769 1.00 71.81 115 GLY A C 1
ATOM 896 O O . GLY A 1 115 ? -18.282 -6.127 3.476 1.00 71.81 115 GLY A O 1
ATOM 897 N N . THR A 1 116 ? -18.521 -3.945 2.970 1.00 82.44 116 THR A N 1
ATOM 898 C CA . THR A 1 116 ? -17.768 -3.971 1.725 1.00 82.44 116 THR A CA 1
ATOM 899 C C . THR A 1 116 ? -16.499 -3.140 1.849 1.00 82.44 116 THR A C 1
ATOM 901 O O . THR A 1 116 ? -16.532 -1.956 2.181 1.00 82.44 116 THR A O 1
ATOM 904 N N . VAL A 1 117 ? -15.365 -3.741 1.500 1.00 85.62 117 VAL A N 1
ATOM 905 C CA . VAL A 1 117 ? -14.094 -3.037 1.316 1.00 85.62 117 VAL A CA 1
ATOM 906 C C . VAL A 1 117 ? -13.834 -2.915 -0.177 1.00 85.62 117 VAL A C 1
ATOM 908 O O . VAL A 1 117 ? -13.787 -3.917 -0.889 1.00 85.62 117 VAL A O 1
ATOM 911 N N . ARG A 1 118 ? -13.657 -1.688 -0.664 1.00 87.88 118 ARG A N 1
ATOM 912 C CA . ARG A 1 118 ? -13.300 -1.405 -2.059 1.00 87.88 118 ARG A CA 1
ATOM 913 C C . ARG A 1 118 ? -12.015 -0.608 -2.101 1.00 87.88 118 ARG A C 1
ATOM 915 O O . ARG A 1 118 ? -11.776 0.220 -1.225 1.00 87.88 118 ARG A O 1
ATOM 922 N N . GLY A 1 119 ? -11.221 -0.825 -3.136 1.00 84.44 119 GLY A N 1
ATOM 923 C CA . GLY A 1 119 ? -9.991 -0.076 -3.315 1.00 84.44 119 GLY A CA 1
ATOM 924 C C . GLY A 1 119 ? -9.342 -0.332 -4.660 1.00 84.44 119 GLY A C 1
ATOM 925 O O . GLY A 1 119 ? -9.844 -1.094 -5.490 1.00 84.44 119 GLY A O 1
ATOM 926 N N . LEU A 1 120 ? -8.216 0.345 -4.843 1.00 87.06 120 LEU A N 1
ATOM 927 C CA . LEU A 1 120 ? -7.386 0.297 -6.032 1.00 87.06 120 LEU A CA 1
ATOM 928 C C . LEU A 1 120 ? -5.932 0.136 -5.606 1.00 87.06 120 LEU A C 1
ATOM 930 O O . LEU A 1 120 ? -5.507 0.730 -4.615 1.00 87.06 120 LEU A O 1
ATOM 934 N N . VAL A 1 121 ? -5.193 -0.680 -6.347 1.00 87.75 121 VAL A N 1
ATOM 935 C CA . VAL A 1 121 ? -3.766 -0.933 -6.128 1.00 87.75 121 VAL A CA 1
ATOM 936 C C . VAL A 1 121 ? -3.031 -0.942 -7.462 1.00 87.75 121 VAL A C 1
ATOM 938 O O . VAL A 1 121 ? -3.581 -1.365 -8.478 1.00 87.75 121 VAL A O 1
ATOM 941 N N . ALA A 1 122 ? -1.794 -0.452 -7.458 1.00 87.56 122 ALA A N 1
ATOM 942 C CA . ALA A 1 122 ? -0.895 -0.558 -8.599 1.00 87.56 122 ALA A CA 1
ATOM 943 C C . ALA A 1 122 ? -0.232 -1.941 -8.592 1.00 87.56 122 ALA A C 1
ATOM 945 O O . ALA A 1 122 ? 0.279 -2.367 -7.555 1.00 87.56 122 ALA A O 1
ATOM 946 N N . VAL A 1 123 ? -0.248 -2.633 -9.730 1.00 89.06 123 VAL A N 1
ATOM 947 C CA . VAL A 1 123 ? 0.282 -3.999 -9.878 1.00 89.06 123 VAL A CA 1
ATOM 948 C C . VAL A 1 123 ? 1.149 -4.048 -11.135 1.00 89.06 123 VAL A C 1
ATOM 950 O O . VAL A 1 123 ? 0.677 -3.580 -12.171 1.00 89.06 123 VAL A O 1
ATOM 953 N N . PRO A 1 124 ? 2.388 -4.570 -11.093 1.00 89.62 124 PRO A N 1
ATOM 954 C CA . PRO A 1 124 ? 3.180 -4.788 -12.302 1.00 89.62 124 PRO A CA 1
ATOM 955 C C . PRO A 1 124 ? 2.411 -5.635 -13.322 1.00 89.62 124 PRO A C 1
ATOM 957 O O . PRO A 1 124 ? 1.706 -6.567 -12.944 1.00 89.62 124 PRO A O 1
ATOM 960 N N . VAL A 1 125 ? 2.545 -5.328 -14.615 1.00 90.75 125 VAL A N 1
ATOM 961 C CA . VAL A 1 125 ? 1.878 -6.081 -15.702 1.00 90.75 125 VAL A CA 1
ATOM 962 C C . VAL A 1 125 ? 2.205 -7.582 -15.673 1.00 90.75 125 VAL A C 1
ATOM 964 O O . VAL A 1 125 ? 1.406 -8.392 -16.139 1.00 90.75 125 VAL A O 1
ATOM 967 N N . ASP A 1 126 ? 3.371 -7.949 -15.154 1.00 92.38 126 ASP A N 1
ATOM 968 C CA . ASP A 1 126 ? 3.915 -9.304 -15.098 1.00 92.38 126 ASP A CA 1
ATOM 969 C C . ASP A 1 126 ? 3.782 -9.985 -13.724 1.00 92.38 126 ASP A C 1
ATOM 971 O O . ASP A 1 126 ? 4.266 -11.105 -13.555 1.00 92.38 126 ASP A O 1
ATOM 975 N N . GLU A 1 127 ? 3.098 -9.362 -12.759 1.00 92.44 127 GLU A N 1
ATOM 976 C CA . GLU A 1 127 ? 2.874 -9.925 -11.424 1.00 92.44 127 GLU A CA 1
ATOM 977 C C . GLU A 1 127 ? 1.389 -10.103 -11.086 1.00 92.44 127 GLU A C 1
ATOM 979 O O . GLU A 1 127 ? 0.503 -9.411 -11.589 1.00 92.44 127 GLU A O 1
ATOM 984 N N . GLU A 1 128 ? 1.111 -11.029 -10.169 1.00 93.88 128 GLU A N 1
ATOM 985 C CA . GLU A 1 128 ? -0.236 -11.263 -9.659 1.00 93.88 128 GLU A CA 1
ATOM 986 C C . GLU A 1 128 ? -0.517 -10.398 -8.428 1.00 93.88 128 GLU A C 1
ATOM 988 O O . GLU A 1 128 ? 0.324 -10.253 -7.538 1.00 93.88 128 GLU A O 1
ATOM 993 N N . LEU A 1 129 ? -1.742 -9.874 -8.335 1.00 93.62 129 LEU A N 1
ATOM 994 C CA . LEU A 1 129 ? -2.248 -9.265 -7.110 1.00 93.62 129 LEU A CA 1
ATOM 995 C C . LEU A 1 129 ? -2.707 -10.350 -6.136 1.00 93.62 129 LEU A C 1
ATOM 997 O O . LEU A 1 129 ? -3.651 -11.090 -6.418 1.00 93.62 129 LEU A O 1
ATOM 1001 N N . VAL A 1 130 ? -2.125 -10.363 -4.942 1.00 95.19 130 VAL A N 1
ATOM 1002 C CA . VAL A 1 130 ? -2.554 -11.234 -3.850 1.00 95.19 130 VAL A CA 1
ATOM 1003 C C . VAL A 1 130 ? -3.300 -10.418 -2.802 1.00 95.19 130 VAL A C 1
ATOM 1005 O O . VAL A 1 130 ? -2.782 -9.442 -2.260 1.00 95.19 130 VAL A O 1
ATOM 1008 N N . LEU A 1 131 ? -4.524 -10.844 -2.486 1.00 94.88 131 LEU A N 1
ATOM 1009 C CA . LEU A 1 131 ? -5.334 -10.285 -1.406 1.00 94.88 131 LEU A CA 1
ATOM 1010 C C . LEU A 1 131 ? -5.413 -11.278 -0.247 1.00 94.88 131 LEU A C 1
ATOM 1012 O O . LEU A 1 131 ? -5.805 -12.431 -0.422 1.00 94.88 131 LEU A O 1
ATOM 1016 N N . ARG A 1 132 ? -5.118 -10.809 0.966 1.00 94.69 132 ARG A N 1
ATOM 1017 C CA . ARG A 1 132 ? -5.433 -11.522 2.210 1.00 94.69 132 ARG A CA 1
ATOM 1018 C C . ARG A 1 132 ? -6.545 -10.792 2.926 1.00 94.69 132 ARG A C 1
ATOM 1020 O O . ARG A 1 132 ? -6.390 -9.635 3.319 1.00 94.69 132 ARG A O 1
ATOM 1027 N N . VAL A 1 133 ? -7.638 -11.513 3.121 1.00 91.94 133 VAL A N 1
ATOM 1028 C CA . VAL A 1 133 ? -8.802 -11.055 3.866 1.00 91.94 133 VAL A CA 1
ATOM 1029 C C . VAL A 1 133 ? -8.799 -11.775 5.203 1.00 91.94 133 VAL A C 1
ATOM 1031 O O . VAL A 1 133 ? -8.930 -12.997 5.257 1.00 91.94 133 VAL A 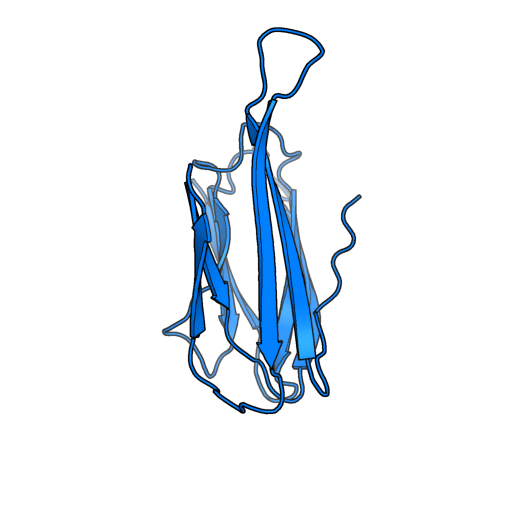O 1
ATOM 1034 N N . CYS A 1 134 ? -8.618 -11.017 6.276 1.00 91.12 134 CYS A N 1
ATOM 1035 C CA . CYS A 1 134 ? -8.820 -11.511 7.626 1.00 91.12 134 CYS A CA 1
ATOM 1036 C C . CYS A 1 134 ? -10.270 -11.237 8.028 1.00 91.12 134 CYS A C 1
ATOM 1038 O O . CYS A 1 134 ? -10.781 -10.127 7.845 1.00 91.12 134 CYS A O 1
ATOM 1040 N N . VAL A 1 135 ? -10.911 -12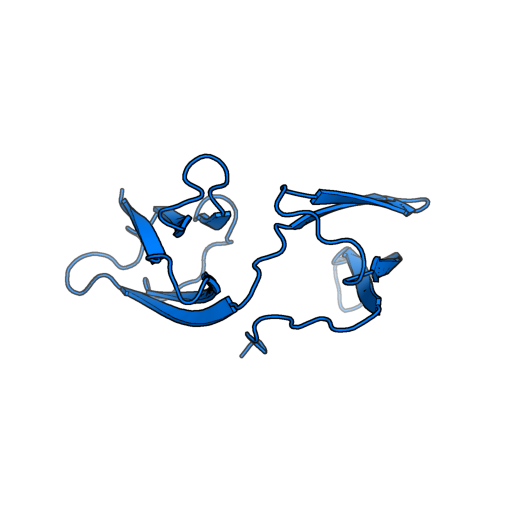.260 8.580 1.00 86.62 135 VAL A N 1
ATOM 1041 C CA . VAL A 1 135 ? -12.256 -12.189 9.151 1.00 86.62 135 VAL A CA 1
ATOM 1042 C C . VAL A 1 135 ? -12.188 -12.480 10.649 1.00 86.62 135 VAL A C 1
ATOM 1044 O O . VAL A 1 135 ? -11.237 -13.129 11.092 1.00 86.62 135 VAL A O 1
ATOM 1047 N N . PHE A 1 136 ? -13.146 -11.957 11.409 1.00 74.38 136 PHE A N 1
ATOM 1048 C CA . PHE A 1 136 ? -13.368 -12.309 12.814 1.00 74.38 136 PHE A CA 1
ATOM 1049 C C . PHE A 1 136 ? -14.221 -13.572 12.959 1.00 74.38 136 PHE A C 1
ATOM 1051 O O . PHE A 1 136 ? -15.070 -13.816 12.072 1.00 74.38 136 PHE A O 1
#

Radius of gyration: 17.44 Å; chains: 1; bounding box: 39×40×35 Å

Foldseek 3Di:
DDPADDDDADFKDKDWDFDWDDDPDDDTHTQDTDIDIDTPVPPDQDWDWDWDDDPRDIDIDTDGDAPQWDKDKDKDADPDDDLLFFAWKWKDKPVCPPDIDTQDHPVPPPP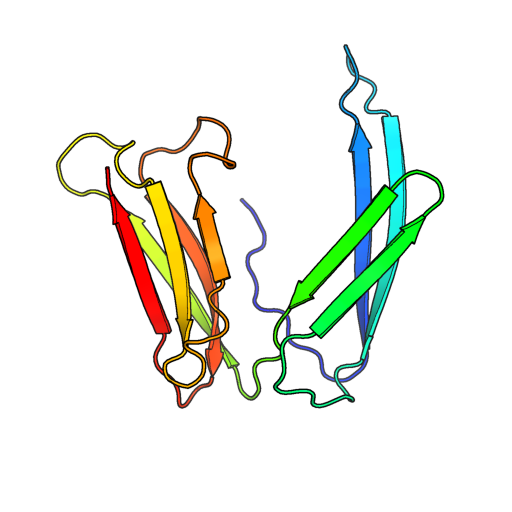DDSSMRIHIDIYHPPIDMDMDTGTD